Protein AF-A0A3B8M0G2-F1 (afdb_monomer)

Secondary structure (DSSP, 8-state):
-TGGGT--EEEE-GGG-HHHHHHHHHHHHHHHTS-PPTTPPPPEEEEE-TT--TTTHHHHHHHHHHHTT---EE--HHHHS-TTTTS-HHHHHHHHHHHTTTEEE-TTSSEEE--BTTB---HHHHHSGGGT-S---GGGSPPTTT-----

Sequence (151 aa):
RALALGYHGTSHKNCKGVFRGVINACLVAWLNRQPATAGSPEHIMSGEDLANIGPVALMQDLVVASSLGVSSIERNGHHYFAGLSAFPDRVGEQVLESHGDLYHRSHNGWPTLSVRGGRVSLASLQQAPLGVGFELDVEQFVRSTEWRSDN

Radius of gyration: 18.72 Å; Cα contacts (8 Å, |Δi|>4): 193; chains: 1; bounding box: 55×32×50 Å

Foldseek 3Di:
DVVVVVAQEEEDDVVVPLVVLVVRLVVQVVVQPDDDDPPDDRRDYEYELPLDADPASNQLRVLSCVVSVHPHYHYDNLVVDPHCPVDDVQQQVLCCVQPVQQWDQDPVGGIGGDQDPNDGDCPSQNVADSRNNDDGPCVRDDDPVRDDPPD

pLDDT: mean 91.76, std 7.14, range [49.31, 98.19]

Structure (mmCIF, N/CA/C/O backbone):
data_AF-A0A3B8M0G2-F1
#
_entry.id   AF-A0A3B8M0G2-F1
#
loop_
_atom_site.group_PDB
_atom_site.id
_atom_site.type_symbol
_atom_site.label_atom_id
_atom_site.label_alt_id
_atom_site.label_comp_id
_atom_site.label_asym_id
_atom_site.label_entity_id
_atom_site.label_seq_id
_atom_site.pdbx_PDB_ins_code
_atom_site.Cartn_x
_atom_site.Cartn_y
_atom_site.Cartn_z
_atom_site.occupancy
_atom_site.B_iso_or_equiv
_atom_site.auth_seq_id
_atom_site.auth_comp_id
_atom_site.auth_asym_id
_atom_site.auth_atom_id
_atom_site.pdbx_PDB_model_num
ATOM 1 N N . ARG A 1 1 ? -4.823 8.352 26.232 1.00 86.94 1 ARG A N 1
ATOM 2 C CA . ARG A 1 1 ? -4.780 9.837 26.150 1.00 86.94 1 ARG A CA 1
ATOM 3 C C . ARG A 1 1 ? -5.621 10.377 24.994 1.00 86.94 1 ARG A C 1
ATOM 5 O O . ARG A 1 1 ? -6.487 11.178 25.282 1.00 86.94 1 ARG A O 1
ATOM 12 N N . ALA A 1 2 ? -5.441 9.927 23.743 1.00 91.81 2 ALA A N 1
ATOM 13 C CA . ALA A 1 2 ? -6.240 10.414 22.603 1.00 91.81 2 ALA A CA 1
ATOM 14 C C . ALA A 1 2 ? -7.764 10.234 22.783 1.00 91.81 2 ALA A C 1
ATOM 16 O O . ALA A 1 2 ? -8.507 11.182 22.578 1.00 91.81 2 ALA A O 1
ATOM 17 N N . LEU A 1 3 ? -8.223 9.072 23.266 1.00 90.38 3 LEU A N 1
ATOM 18 C CA . LEU A 1 3 ? -9.657 8.838 23.519 1.00 90.38 3 LEU A CA 1
ATOM 19 C C . LEU A 1 3 ? -10.256 9.826 24.536 1.00 90.38 3 LEU A C 1
ATOM 21 O O . LEU A 1 3 ? -11.335 10.358 24.322 1.00 90.38 3 LEU A O 1
ATOM 25 N N . ALA A 1 4 ? -9.516 10.148 25.604 1.00 90.94 4 ALA A N 1
ATOM 26 C CA . ALA A 1 4 ? -9.934 11.143 26.599 1.00 90.94 4 ALA A CA 1
ATOM 27 C C . ALA A 1 4 ? -9.991 12.578 26.039 1.00 90.94 4 ALA A C 1
ATOM 29 O O . ALA A 1 4 ? -10.565 13.457 26.669 1.00 90.94 4 ALA A O 1
ATOM 30 N N . LEU A 1 5 ? -9.388 12.814 24.870 1.00 93.81 5 LEU A N 1
ATOM 31 C CA . LEU A 1 5 ? -9.443 14.078 24.133 1.00 93.81 5 LEU A CA 1
ATOM 32 C C . LEU A 1 5 ? -10.532 14.071 23.041 1.00 93.81 5 LEU A C 1
ATOM 34 O O . LEU A 1 5 ? -10.579 15.001 22.246 1.00 93.81 5 LEU A O 1
ATOM 38 N N . GLY A 1 6 ? -11.373 13.032 22.972 1.00 91.38 6 GLY A N 1
ATOM 39 C CA . GLY A 1 6 ? -12.476 12.932 22.008 1.00 91.38 6 GLY A CA 1
ATOM 40 C C . GLY A 1 6 ? -12.117 12.290 20.663 1.00 91.38 6 GLY A C 1
ATOM 41 O O . GLY A 1 6 ? -12.933 12.298 19.748 1.00 91.38 6 GLY A O 1
ATOM 42 N N . TYR A 1 7 ? -10.918 11.719 20.508 1.00 92.44 7 TYR A N 1
ATOM 43 C CA . TYR A 1 7 ? -10.599 10.944 19.304 1.00 92.44 7 TYR A CA 1
ATOM 44 C C . TYR A 1 7 ? -11.307 9.586 19.332 1.00 92.44 7 TYR A C 1
ATOM 46 O O . TYR A 1 7 ? -11.288 8.896 20.348 1.00 92.44 7 TYR A O 1
ATOM 54 N N . HIS A 1 8 ? -11.834 9.160 18.183 1.00 91.81 8 HIS A N 1
ATOM 55 C CA . HIS A 1 8 ? -12.534 7.880 18.013 1.00 91.81 8 HIS A CA 1
ATOM 56 C C . HIS A 1 8 ? -11.759 6.889 17.134 1.00 91.81 8 HIS A C 1
ATOM 58 O O . HIS A 1 8 ? -12.336 6.095 16.401 1.00 91.81 8 HIS A O 1
ATOM 64 N N . GLY A 1 9 ? -10.429 6.921 17.195 1.00 92.88 9 GLY A N 1
ATOM 65 C CA . GLY A 1 9 ? -9.609 6.030 16.385 1.00 92.88 9 GLY A CA 1
ATOM 66 C C . GLY A 1 9 ? -8.162 6.473 16.248 1.00 92.88 9 GLY A C 1
ATOM 67 O O . GLY A 1 9 ? -7.671 7.327 16.990 1.00 92.88 9 GLY A O 1
ATOM 68 N N . THR A 1 10 ? -7.477 5.874 15.282 1.00 94.31 10 THR A N 1
ATOM 69 C CA . THR A 1 10 ? -6.103 6.216 14.898 1.00 94.31 10 THR A CA 1
ATOM 70 C C . THR A 1 10 ? -5.887 5.979 13.402 1.00 94.31 10 THR A C 1
ATOM 72 O O . THR A 1 10 ? -6.773 5.448 12.738 1.00 94.31 10 THR A O 1
ATOM 75 N N . SER A 1 11 ? -4.724 6.361 12.869 1.00 93.94 11 SER A N 1
ATOM 76 C CA . SER A 1 11 ? -4.346 6.051 11.489 1.00 93.94 11 SER A CA 1
ATOM 77 C C . SER A 1 11 ? -3.144 5.116 11.429 1.00 93.94 11 SER A C 1
ATOM 79 O O . SER A 1 11 ? -2.244 5.160 12.278 1.00 93.94 11 SER A O 1
ATOM 81 N N . HIS A 1 12 ? -3.145 4.249 10.421 1.00 94.75 12 HIS A N 1
ATOM 82 C CA . HIS A 1 12 ? -2.040 3.371 10.081 1.00 94.75 12 HIS A CA 1
ATOM 83 C C . HIS A 1 12 ? -1.252 3.917 8.895 1.00 94.75 12 HIS A C 1
ATOM 85 O O . HIS A 1 12 ? -1.812 4.339 7.885 1.00 94.75 12 HIS A O 1
ATOM 91 N N . LYS A 1 13 ? 0.069 3.855 9.044 1.00 90.94 13 LYS A N 1
ATOM 92 C CA . LYS A 1 13 ? 1.082 4.209 8.054 1.00 90.94 13 LYS A CA 1
ATOM 93 C C . LYS A 1 13 ? 2.253 3.270 8.259 1.00 90.94 13 LYS A C 1
ATOM 95 O O . LYS A 1 13 ? 2.821 3.261 9.356 1.00 90.94 13 LYS A O 1
ATOM 100 N N . ASN A 1 14 ? 2.672 2.543 7.230 1.00 90.62 14 ASN A N 1
ATOM 101 C CA . ASN A 1 14 ? 3.795 1.612 7.363 1.00 90.62 14 ASN A CA 1
ATOM 102 C C . ASN A 1 14 ? 5.084 2.303 7.825 1.00 90.62 14 ASN A C 1
ATOM 104 O O . ASN A 1 14 ? 5.771 1.788 8.707 1.00 90.6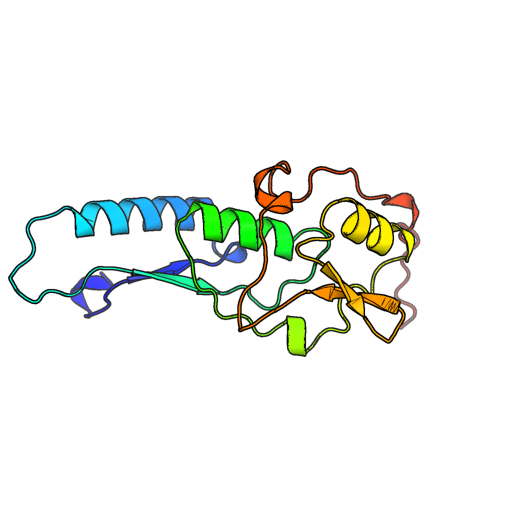2 14 ASN A O 1
ATOM 108 N N . CYS A 1 15 ? 5.356 3.524 7.349 1.00 89.88 15 CYS A N 1
ATOM 109 C CA . CYS A 1 15 ? 6.533 4.294 7.772 1.00 89.88 15 CYS A CA 1
ATOM 110 C C . CYS A 1 15 ? 6.521 4.689 9.262 1.00 89.88 15 CYS A C 1
ATOM 112 O O . CYS A 1 15 ? 7.552 5.062 9.817 1.00 89.88 15 CYS A O 1
ATOM 114 N N . LYS A 1 16 ? 5.357 4.636 9.926 1.00 90.38 16 LYS A N 1
ATOM 115 C CA . LYS A 1 16 ? 5.218 4.888 11.370 1.00 90.38 16 LYS A CA 1
ATOM 116 C C . LYS A 1 16 ? 5.352 3.610 12.203 1.00 90.38 16 LYS A C 1
ATOM 118 O O . LYS A 1 16 ? 5.224 3.668 13.427 1.00 90.38 16 LYS A O 1
ATOM 123 N N . GLY A 1 17 ? 5.659 2.493 11.547 1.00 92.69 17 GLY A N 1
ATOM 124 C CA . GLY A 1 17 ? 5.971 1.207 12.146 1.00 92.69 17 GLY A CA 1
ATOM 125 C C . GLY A 1 17 ? 4.821 0.214 12.019 1.00 92.69 17 GLY A C 1
ATOM 126 O O . GLY A 1 17 ? 3.765 0.390 12.626 1.00 92.69 17 GLY A O 1
ATOM 127 N N . VAL A 1 18 ? 5.074 -0.887 11.308 1.00 94.12 18 VAL A N 1
ATOM 128 C CA . VAL A 1 18 ? 4.122 -1.996 11.122 1.00 94.12 18 VAL A CA 1
ATOM 129 C C . VAL A 1 18 ? 3.640 -2.555 12.462 1.00 94.12 18 VAL A C 1
ATOM 131 O O . VAL A 1 18 ? 2.439 -2.647 12.695 1.00 94.12 18 VAL A O 1
ATOM 134 N N . PHE A 1 19 ? 4.554 -2.839 13.395 1.00 95.94 19 PHE A N 1
ATOM 135 C CA . PHE A 1 19 ? 4.188 -3.372 14.714 1.00 95.94 19 PHE A CA 1
ATOM 136 C C . PHE A 1 19 ? 3.332 -2.408 15.536 1.00 95.94 19 PHE A C 1
ATOM 138 O O . PHE A 1 19 ? 2.448 -2.840 16.272 1.00 95.94 19 PHE A O 1
ATOM 145 N N . ARG A 1 20 ? 3.544 -1.096 15.385 1.00 95.31 20 ARG A N 1
ATOM 146 C CA . ARG A 1 20 ? 2.693 -0.090 16.027 1.00 95.31 20 ARG A CA 1
ATOM 147 C C . ARG A 1 20 ? 1.279 -0.130 15.451 1.00 95.31 20 ARG A C 1
ATOM 149 O O . ARG A 1 20 ? 0.323 -0.046 16.216 1.00 95.31 20 ARG A O 1
ATOM 156 N N . GLY A 1 21 ? 1.161 -0.311 14.135 1.00 95.31 21 GLY A N 1
ATOM 157 C CA . GLY A 1 21 ? -0.104 -0.585 13.454 1.00 95.31 21 GLY A CA 1
ATOM 158 C C . GLY A 1 21 ? -0.811 -1.814 14.022 1.00 95.31 21 GLY A C 1
ATOM 159 O O . GLY A 1 21 ? -1.953 -1.708 14.452 1.00 95.31 21 GLY A O 1
ATOM 160 N N . VAL A 1 22 ? -0.107 -2.945 14.140 1.00 97.00 22 VAL A N 1
ATOM 161 C CA . VAL A 1 22 ? -0.653 -4.188 14.723 1.00 97.00 22 VAL A CA 1
ATOM 162 C C . VAL A 1 22 ? -1.152 -3.972 16.152 1.00 97.00 22 VAL A C 1
ATOM 164 O O . VAL A 1 22 ? -2.292 -4.308 16.466 1.00 97.00 22 VAL A O 1
ATOM 167 N N . ILE A 1 23 ? -0.335 -3.367 17.021 1.00 96.81 23 ILE A N 1
ATOM 168 C CA . ILE A 1 23 ? -0.715 -3.089 18.415 1.00 96.81 23 ILE A CA 1
ATOM 169 C C . ILE A 1 23 ? -1.965 -2.207 18.467 1.00 96.81 23 ILE A C 1
ATOM 171 O O . ILE A 1 23 ? -2.893 -2.484 19.228 1.00 96.81 23 ILE A O 1
ATOM 175 N N . ASN A 1 24 ? -2.014 -1.165 17.639 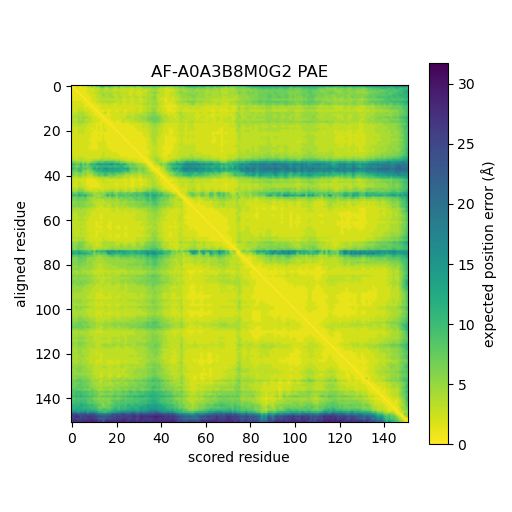1.00 95.75 24 ASN A N 1
ATOM 176 C CA . ASN A 1 24 ? -3.160 -0.271 17.569 1.00 95.75 24 ASN A CA 1
ATOM 177 C C . ASN A 1 24 ? -4.417 -0.980 17.044 1.00 95.75 24 ASN A C 1
ATOM 179 O O . ASN A 1 24 ? -5.500 -0.726 17.564 1.00 95.75 24 ASN A O 1
ATOM 183 N N . ALA A 1 25 ? -4.294 -1.876 16.061 1.00 96.25 25 ALA A N 1
ATOM 184 C CA . ALA A 1 25 ? -5.421 -2.633 15.518 1.00 96.25 25 ALA A CA 1
ATOM 185 C C . ALA A 1 25 ? -5.989 -3.586 16.579 1.00 96.25 25 ALA A C 1
ATOM 187 O O . ALA A 1 25 ? -7.198 -3.620 16.805 1.00 96.25 25 ALA A O 1
ATOM 188 N N . CYS A 1 26 ? -5.113 -4.275 17.317 1.00 96.69 26 CYS A N 1
ATOM 189 C CA . CYS A 1 26 ? -5.495 -5.091 18.468 1.00 96.69 26 CYS A CA 1
ATOM 190 C C . CYS A 1 26 ? -6.196 -4.265 19.555 1.00 96.69 26 CYS A C 1
ATOM 192 O O . CYS A 1 26 ? -7.207 -4.707 20.101 1.00 96.69 26 CYS A O 1
ATOM 194 N N . LEU A 1 27 ? -5.684 -3.067 19.858 1.00 95.69 27 LEU A N 1
ATOM 195 C CA . LEU A 1 27 ? -6.279 -2.170 20.847 1.00 95.69 27 LEU A CA 1
ATOM 196 C C . LEU A 1 27 ? -7.672 -1.696 20.415 1.00 95.69 27 LEU A C 1
ATOM 198 O O . LEU A 1 27 ? -8.600 -1.766 21.215 1.00 95.69 27 LEU A O 1
ATOM 202 N N . VAL A 1 28 ? -7.832 -1.261 19.163 1.00 95.12 28 VAL A N 1
ATOM 203 C CA . VAL A 1 28 ? -9.131 -0.866 18.593 1.00 95.12 28 VAL A CA 1
ATOM 204 C C . VAL A 1 28 ? -10.123 -2.025 18.674 1.00 95.12 28 VAL A C 1
ATOM 206 O O . VAL A 1 28 ? -11.215 -1.863 19.214 1.00 95.12 28 VAL A O 1
ATOM 209 N N . ALA A 1 29 ? -9.720 -3.219 18.233 1.00 95.25 29 ALA A N 1
ATOM 210 C CA . ALA A 1 29 ? -10.567 -4.405 18.291 1.00 95.25 29 ALA A CA 1
ATOM 211 C C . ALA A 1 29 ? -10.945 -4.790 19.731 1.00 95.25 29 ALA A C 1
ATOM 213 O O . ALA A 1 29 ? -12.059 -5.243 19.980 1.00 95.25 29 ALA A O 1
ATOM 214 N N . TRP A 1 30 ? -10.033 -4.625 20.692 1.00 95.50 30 TRP A N 1
ATOM 215 C CA . TRP A 1 30 ? -10.320 -4.867 22.105 1.00 95.50 30 TRP A CA 1
ATOM 216 C C . TRP A 1 30 ? -11.301 -3.843 22.683 1.00 95.50 30 TRP A C 1
ATOM 218 O O . TRP A 1 30 ? -12.238 -4.245 23.368 1.00 95.50 30 TRP A O 1
ATOM 228 N N . LEU A 1 31 ? -11.129 -2.552 22.387 1.00 93.81 31 LEU A N 1
ATOM 229 C CA . LEU A 1 31 ? -12.043 -1.496 22.833 1.00 93.81 31 LEU A CA 1
ATOM 230 C C . LEU A 1 31 ? -13.455 -1.703 22.275 1.00 93.81 31 LEU A C 1
ATOM 232 O O . LEU A 1 31 ? -14.416 -1.633 23.033 1.00 93.81 31 LEU A O 1
ATOM 236 N N . ASN A 1 32 ? -13.578 -2.048 20.991 1.00 93.62 32 ASN A N 1
ATOM 237 C CA . ASN A 1 32 ? -14.875 -2.282 20.345 1.00 93.62 32 ASN A CA 1
ATOM 238 C C . ASN A 1 32 ? -15.610 -3.529 20.872 1.00 93.62 32 ASN A C 1
ATOM 240 O O . ASN A 1 32 ? -16.804 -3.674 20.641 1.00 93.62 32 ASN A O 1
ATOM 244 N N . ARG A 1 33 ? -14.927 -4.433 21.590 1.00 94.25 33 ARG A N 1
ATOM 245 C CA . ARG A 1 33 ? -15.558 -5.583 22.264 1.00 94.25 33 ARG A CA 1
ATOM 246 C C . ARG A 1 33 ? -16.062 -5.271 23.672 1.00 94.25 33 ARG A C 1
ATOM 248 O O . ARG A 1 33 ? -16.720 -6.119 24.271 1.00 94.25 33 ARG A O 1
ATOM 255 N N . GLN A 1 34 ? -15.719 -4.116 24.237 1.00 91.31 34 GLN A N 1
ATOM 256 C CA . GLN A 1 34 ? -16.180 -3.755 25.574 1.00 91.31 34 GLN A CA 1
ATOM 257 C C . GLN A 1 34 ? -17.645 -3.310 25.560 1.00 91.31 34 GLN A C 1
ATOM 259 O O . GLN A 1 34 ? -18.132 -2.846 24.529 1.00 91.31 34 GLN A O 1
ATOM 264 N N . PRO A 1 35 ? -18.355 -3.420 26.699 1.00 88.00 35 PRO A N 1
ATOM 265 C CA . PRO A 1 35 ? -19.702 -2.885 26.825 1.00 88.00 35 PRO A CA 1
ATOM 266 C C . PRO A 1 35 ? -19.712 -1.393 26.491 1.00 88.00 35 PRO A C 1
ATOM 268 O O . PRO A 1 35 ? -19.123 -0.577 27.199 1.00 88.00 35 PRO A O 1
ATOM 271 N N . ALA A 1 36 ? -20.375 -1.052 25.392 1.00 82.69 36 ALA A N 1
ATOM 272 C CA . ALA A 1 36 ? -20.542 0.321 24.957 1.00 82.69 36 ALA A CA 1
ATOM 273 C C . ALA A 1 36 ? -21.824 0.902 25.556 1.00 82.69 36 ALA A C 1
ATOM 275 O O . ALA A 1 36 ? -22.845 0.219 25.676 1.00 82.69 36 ALA A O 1
ATOM 276 N N . THR A 1 37 ? -21.798 2.186 25.903 1.00 80.62 37 THR A N 1
ATOM 277 C CA . THR A 1 37 ? -23.044 2.917 26.140 1.00 80.62 37 THR A CA 1
ATOM 278 C C . THR A 1 37 ? -23.814 3.044 24.826 1.00 80.62 37 THR A C 1
ATOM 280 O O . THR A 1 37 ? -23.214 3.195 23.760 1.00 80.62 37 THR A O 1
ATOM 283 N N . ALA A 1 38 ? -25.145 2.978 24.887 1.00 80.69 38 ALA A N 1
ATOM 284 C CA . ALA A 1 38 ? -25.988 3.121 23.703 1.00 80.69 38 ALA A CA 1
ATOM 285 C C . ALA A 1 38 ? -25.653 4.428 22.956 1.00 80.69 38 ALA A C 1
ATOM 287 O O . ALA A 1 38 ? -25.671 5.507 23.548 1.00 80.69 38 ALA A O 1
ATOM 288 N N . GLY A 1 39 ? -25.327 4.317 21.665 1.00 79.31 39 GLY A N 1
ATOM 289 C CA . GLY A 1 39 ? -24.958 5.452 20.812 1.00 79.31 39 GLY A CA 1
ATOM 290 C C . GLY A 1 39 ? -23.468 5.814 20.786 1.00 79.31 39 GLY A C 1
ATOM 291 O O . GLY A 1 39 ? -23.105 6.765 20.098 1.00 79.31 39 GLY A O 1
ATOM 292 N N . SER A 1 40 ? -22.589 5.082 21.481 1.00 83.06 40 SER A N 1
ATOM 293 C CA . SER A 1 40 ? -21.142 5.277 21.329 1.00 83.06 40 SER A CA 1
ATOM 294 C C . SER A 1 40 ? -20.670 4.825 19.941 1.00 83.06 40 SER A C 1
ATOM 296 O O . SER A 1 40 ? -20.936 3.682 19.567 1.00 83.06 40 SER A O 1
ATOM 298 N N . PRO A 1 41 ? -19.963 5.678 19.176 1.00 86.56 41 PRO A N 1
ATOM 299 C CA . PRO A 1 41 ? -19.420 5.281 17.883 1.00 86.56 41 PRO A CA 1
ATOM 300 C C . PRO A 1 41 ? -18.275 4.279 18.064 1.00 86.56 41 PRO A C 1
ATOM 302 O O . PRO A 1 41 ? -17.510 4.366 19.030 1.00 86.56 41 PRO A O 1
ATOM 305 N N . GLU A 1 42 ? -18.137 3.359 17.111 1.00 91.06 42 GLU A N 1
ATOM 306 C CA . GLU A 1 42 ? -17.019 2.417 17.084 1.00 91.06 42 GLU A CA 1
ATOM 307 C C . GLU A 1 42 ? -15.683 3.146 16.924 1.00 91.06 42 GLU A C 1
ATOM 309 O O . GLU A 1 42 ? -15.576 4.176 16.250 1.00 91.06 42 GLU A O 1
ATOM 314 N N . HIS A 1 43 ? -14.636 2.587 17.524 1.00 94.38 43 HIS A N 1
ATOM 315 C CA . HIS A 1 43 ? -13.283 3.035 17.255 1.00 94.38 43 HIS A CA 1
ATOM 316 C C . HIS A 1 43 ? -12.821 2.507 15.902 1.00 94.38 43 HIS A C 1
ATOM 318 O O . HIS A 1 43 ? -12.978 1.322 15.605 1.00 94.38 43 HIS A O 1
ATOM 324 N N . ILE A 1 44 ? -12.196 3.373 15.108 1.00 94.06 44 ILE A N 1
ATOM 325 C CA . ILE A 1 44 ? -11.723 3.019 13.768 1.00 94.06 44 ILE A CA 1
ATOM 326 C C . ILE A 1 44 ? -10.202 3.104 13.646 1.00 94.06 44 ILE A C 1
ATOM 328 O O . ILE A 1 44 ? -9.521 3.826 14.381 1.00 94.06 44 ILE A O 1
ATOM 332 N N . MET A 1 45 ? -9.674 2.387 12.660 1.00 94.94 45 MET A N 1
ATOM 333 C CA . MET A 1 45 ? -8.327 2.588 12.146 1.00 94.94 45 MET A CA 1
ATOM 334 C C . MET A 1 45 ? -8.419 2.985 10.673 1.00 94.94 45 MET A C 1
ATOM 336 O O . MET A 1 45 ? -8.830 2.179 9.843 1.00 94.94 45 MET A O 1
ATOM 340 N N . SER A 1 46 ? -8.054 4.225 10.350 1.00 94.19 46 SER A N 1
ATOM 341 C CA . SER A 1 46 ? -7.902 4.664 8.957 1.00 94.19 46 SER A CA 1
ATOM 342 C C . SER A 1 46 ? -6.516 4.297 8.414 1.00 94.19 46 SER A C 1
ATOM 344 O O . SER A 1 46 ? -5.623 3.936 9.182 1.00 94.19 46 SER A O 1
ATOM 346 N N . GLY A 1 47 ? -6.314 4.393 7.098 1.00 92.12 47 GLY A N 1
ATOM 347 C CA . GLY A 1 47 ? -5.005 4.201 6.465 1.00 92.12 47 GLY A CA 1
ATOM 348 C C . GLY A 1 47 ? -4.585 5.382 5.600 1.00 92.12 47 GLY A C 1
ATOM 349 O O . GLY A 1 47 ? -5.433 6.058 5.023 1.00 92.12 47 GLY A O 1
ATOM 350 N N . GLU A 1 48 ? -3.275 5.582 5.474 1.00 87.94 48 GLU A N 1
ATOM 351 C CA . GLU A 1 48 ? -2.646 6.541 4.555 1.00 87.94 48 GLU A CA 1
ATOM 352 C C . GLU A 1 48 ? -1.512 5.827 3.789 1.00 87.94 48 GLU A C 1
ATOM 354 O O . GLU A 1 48 ? -0.690 5.151 4.415 1.00 87.94 48 GLU A O 1
ATOM 359 N N . ASP A 1 49 ? -1.448 5.971 2.457 1.00 80.00 49 ASP A N 1
ATOM 360 C CA . ASP A 1 49 ? -0.438 5.303 1.603 1.00 80.00 49 ASP A CA 1
ATOM 361 C C . ASP A 1 49 ? 0.857 6.109 1.392 1.00 80.00 49 ASP A C 1
ATOM 363 O O . ASP A 1 49 ? 1.797 5.627 0.759 1.00 80.00 49 ASP A O 1
ATOM 367 N N . LEU A 1 50 ? 0.896 7.349 1.897 1.00 74.81 50 LEU A N 1
ATOM 368 C CA . LEU A 1 50 ? 2.040 8.269 1.841 1.00 74.81 50 LEU A CA 1
ATOM 369 C C . LEU A 1 50 ? 2.631 8.485 0.445 1.00 74.81 50 LEU A C 1
ATOM 371 O O . LEU A 1 50 ? 3.815 8.788 0.315 1.00 74.81 50 LEU A O 1
ATOM 375 N N . ALA A 1 51 ? 1.802 8.361 -0.592 1.00 85.81 51 ALA A N 1
ATOM 376 C CA . ALA A 1 51 ? 2.236 8.480 -1.975 1.00 85.81 51 ALA A CA 1
ATOM 377 C C . ALA A 1 51 ? 3.332 7.465 -2.371 1.00 85.81 51 ALA A C 1
ATOM 379 O O . ALA A 1 51 ? 4.144 7.737 -3.252 1.00 85.81 51 ALA A O 1
ATOM 380 N N . ASN A 1 52 ? 3.346 6.279 -1.753 1.00 88.25 52 ASN A N 1
ATOM 381 C CA . ASN A 1 52 ? 4.291 5.226 -2.110 1.00 88.25 52 ASN A CA 1
ATOM 382 C C . ASN A 1 52 ? 4.105 4.729 -3.555 1.00 88.25 52 ASN A C 1
ATOM 384 O O . ASN A 1 52 ? 2.989 4.622 -4.077 1.00 88.25 52 ASN A O 1
ATOM 388 N N . ILE A 1 53 ? 5.227 4.369 -4.181 1.00 90.75 53 ILE A N 1
ATOM 389 C CA . ILE A 1 53 ? 5.305 3.787 -5.526 1.00 90.75 53 ILE A CA 1
ATOM 390 C C . ILE A 1 53 ? 5.714 2.310 -5.395 1.00 90.75 53 ILE A C 1
ATOM 392 O O . ILE A 1 53 ? 6.320 1.894 -4.402 1.00 90.75 53 ILE A O 1
ATOM 396 N N . GLY A 1 54 ? 5.349 1.484 -6.378 1.00 92.38 54 GLY A N 1
ATOM 397 C CA . GLY A 1 54 ? 5.969 0.169 -6.555 1.00 92.38 54 GLY A CA 1
ATOM 398 C C . GLY A 1 54 ? 7.461 0.274 -6.930 1.00 92.38 54 GLY A C 1
ATOM 399 O O . GLY A 1 54 ? 8.000 1.375 -6.988 1.00 92.38 54 GLY A O 1
ATOM 400 N N . PRO A 1 55 ? 8.146 -0.853 -7.180 1.00 93.88 55 PRO A N 1
ATOM 401 C CA . PRO A 1 55 ? 7.625 -2.220 -7.181 1.00 93.88 55 PRO A CA 1
ATOM 402 C C . PRO A 1 55 ? 7.592 -2.883 -5.790 1.00 93.88 55 PRO A C 1
ATOM 404 O O . PRO A 1 55 ? 7.183 -4.027 -5.683 1.00 93.88 55 PRO A O 1
ATOM 407 N N . VAL A 1 56 ? 8.007 -2.196 -4.718 1.00 94.56 56 VAL A N 1
ATOM 408 C CA . VAL A 1 56 ? 8.060 -2.791 -3.365 1.00 94.56 56 VAL A CA 1
ATOM 409 C C . VAL A 1 56 ? 7.158 -2.055 -2.382 1.00 94.56 56 VAL A C 1
ATOM 411 O O . VAL A 1 56 ? 6.171 -2.621 -1.915 1.00 94.56 56 VAL A O 1
ATOM 414 N N . ALA A 1 57 ? 7.468 -0.787 -2.090 1.00 92.94 57 ALA A N 1
ATOM 415 C CA . ALA A 1 57 ? 6.883 -0.057 -0.964 1.00 92.94 57 ALA A CA 1
ATOM 416 C C . ALA A 1 57 ? 5.350 -0.040 -1.003 1.00 92.94 57 ALA A C 1
ATOM 418 O O . ALA A 1 57 ? 4.700 -0.430 -0.038 1.00 92.94 57 ALA A O 1
ATOM 419 N N . LEU A 1 58 ? 4.762 0.316 -2.148 1.00 93.62 58 LEU A N 1
ATOM 420 C CA . LEU A 1 58 ? 3.308 0.331 -2.284 1.00 93.62 58 LEU A CA 1
ATOM 421 C C . LEU A 1 58 ? 2.662 -1.047 -2.053 1.00 93.62 58 LEU A C 1
ATOM 423 O O . LEU A 1 58 ? 1.613 -1.133 -1.421 1.00 93.62 58 LEU A O 1
ATOM 427 N N . MET A 1 59 ? 3.247 -2.120 -2.589 1.00 94.75 59 MET A N 1
ATOM 428 C CA . MET A 1 59 ? 2.659 -3.460 -2.481 1.00 94.75 59 MET A CA 1
ATOM 429 C C . MET A 1 59 ? 2.668 -3.943 -1.031 1.00 94.75 59 MET A C 1
ATOM 431 O O . MET A 1 59 ? 1.649 -4.416 -0.526 1.00 94.75 59 MET A O 1
ATOM 435 N N . GLN A 1 60 ? 3.793 -3.742 -0.340 1.00 94.62 60 GLN A N 1
ATOM 436 C CA . GLN A 1 60 ? 3.930 -4.059 1.081 1.00 94.62 60 GLN A CA 1
ATOM 437 C C . GLN A 1 60 ? 2.952 -3.237 1.933 1.00 94.62 60 GLN A C 1
ATOM 439 O O . GLN A 1 60 ? 2.328 -3.767 2.853 1.00 94.62 60 GLN A O 1
ATOM 444 N N . ASP A 1 61 ? 2.761 -1.960 1.601 1.00 93.50 61 ASP A N 1
ATOM 445 C CA . ASP A 1 61 ? 1.802 -1.082 2.271 1.00 93.50 61 ASP A CA 1
ATOM 446 C C . ASP A 1 61 ? 0.362 -1.565 2.144 1.00 93.50 61 ASP A C 1
ATOM 448 O O . ASP A 1 61 ? -0.341 -1.662 3.152 1.00 93.50 61 ASP A O 1
ATOM 452 N N . LEU A 1 62 ? -0.064 -1.941 0.939 1.00 94.31 62 LEU A N 1
ATOM 453 C CA . LEU A 1 62 ? -1.409 -2.462 0.707 1.00 94.31 62 LEU A CA 1
ATOM 454 C C . LEU A 1 62 ? -1.639 -3.804 1.417 1.00 94.31 62 LEU A C 1
ATOM 456 O O . LEU A 1 62 ? -2.720 -4.037 1.966 1.00 94.31 62 LEU A O 1
ATOM 460 N N . VAL A 1 63 ? -0.630 -4.676 1.461 1.00 95.25 63 VAL A N 1
ATOM 461 C CA . VAL A 1 63 ? -0.719 -5.963 2.173 1.00 95.25 63 VAL A CA 1
ATOM 462 C C . VAL A 1 63 ? -0.837 -5.751 3.670 1.00 95.25 63 VAL A C 1
ATOM 464 O O . VAL A 1 63 ? -1.718 -6.336 4.299 1.00 95.25 63 VAL A O 1
ATOM 467 N N . VAL A 1 64 ? 0.001 -4.894 4.256 1.00 95.25 64 VAL A N 1
ATOM 468 C CA . VAL A 1 64 ? -0.065 -4.627 5.696 1.00 95.25 64 VAL A CA 1
ATOM 469 C C . VAL A 1 64 ? -1.382 -3.945 6.051 1.00 95.25 64 VAL A C 1
ATOM 471 O O . VAL A 1 64 ? -2.062 -4.396 6.967 1.00 95.25 64 VAL A O 1
ATOM 474 N N . ALA A 1 65 ? -1.783 -2.903 5.321 1.00 94.50 65 ALA A N 1
ATOM 475 C CA . ALA A 1 65 ? -3.029 -2.197 5.596 1.00 94.50 65 ALA A CA 1
ATOM 476 C C . ALA A 1 65 ? -4.246 -3.134 5.507 1.00 94.50 65 ALA A C 1
ATOM 478 O O . ALA A 1 65 ? -5.055 -3.174 6.435 1.00 94.50 65 ALA A O 1
ATOM 479 N N . SER A 1 66 ? -4.333 -3.956 4.455 1.00 94.31 66 SER A N 1
ATOM 480 C CA . SER A 1 66 ? -5.421 -4.934 4.327 1.00 94.31 66 SER A CA 1
ATOM 481 C C . SER A 1 66 ? -5.386 -6.009 5.420 1.00 94.31 66 SER A C 1
ATOM 483 O O . SER A 1 66 ? -6.438 -6.365 5.948 1.00 94.31 66 SER A O 1
ATOM 485 N N . SER A 1 67 ? -4.199 -6.459 5.840 1.00 94.56 67 SER A N 1
ATOM 486 C CA . SER A 1 67 ? -4.036 -7.417 6.948 1.00 94.56 67 SER A CA 1
ATOM 487 C C . SER A 1 67 ? -4.465 -6.843 8.303 1.00 94.56 67 SER A C 1
ATOM 489 O O . SER A 1 67 ? -4.905 -7.583 9.179 1.00 94.56 67 SER A O 1
ATOM 491 N N . LEU A 1 68 ? -4.372 -5.522 8.479 1.00 95.44 68 LEU A N 1
ATOM 492 C CA . LEU A 1 68 ? -4.867 -4.810 9.661 1.00 95.44 68 LEU A CA 1
ATOM 493 C C . LEU A 1 68 ? -6.381 -4.534 9.609 1.00 95.44 68 LEU A C 1
ATOM 495 O O . LEU A 1 68 ? -6.917 -3.916 10.526 1.00 95.44 68 LEU A O 1
ATOM 499 N N . GLY A 1 69 ? -7.074 -4.975 8.554 1.00 93.62 69 GLY A N 1
ATOM 500 C CA . GLY A 1 69 ? -8.502 -4.728 8.351 1.00 93.62 69 GLY A CA 1
ATOM 501 C C . GLY A 1 69 ? -8.825 -3.333 7.809 1.00 93.62 69 GLY A C 1
ATOM 502 O O . GLY A 1 69 ? -9.990 -2.942 7.787 1.00 93.62 69 GLY A O 1
ATOM 503 N N . VAL A 1 70 ? -7.824 -2.572 7.355 1.00 93.94 70 VAL A N 1
ATOM 504 C CA . VAL A 1 70 ? -8.039 -1.252 6.754 1.00 93.94 70 VAL A CA 1
ATOM 505 C C . VAL A 1 70 ? -8.519 -1.428 5.315 1.00 93.94 70 VAL A C 1
ATOM 507 O O . VAL A 1 70 ? -7.753 -1.792 4.424 1.00 93.94 70 VAL A O 1
ATOM 510 N N . SER A 1 71 ? -9.803 -1.159 5.078 1.00 90.38 71 SER A N 1
ATOM 511 C CA . SER A 1 71 ? -10.441 -1.321 3.763 1.00 90.38 71 SER A CA 1
ATOM 512 C C . SER A 1 71 ? -10.426 -0.060 2.894 1.00 90.38 71 SER A C 1
ATOM 514 O O . SER A 1 71 ? -10.755 -0.135 1.711 1.00 90.38 71 SER A O 1
ATOM 516 N N . SER A 1 72 ? -10.096 1.097 3.477 1.00 90.62 72 SER A N 1
ATOM 517 C CA . SER A 1 72 ? -10.025 2.391 2.794 1.00 90.62 72 SER A CA 1
ATOM 518 C C . SER A 1 72 ? -8.771 3.133 3.230 1.00 90.62 72 SER A C 1
ATOM 520 O O . SER A 1 72 ? -8.517 3.289 4.425 1.00 90.62 72 SER A O 1
ATOM 522 N N . ILE A 1 73 ? -8.001 3.597 2.252 1.00 89.62 73 ILE A N 1
ATOM 523 C CA . ILE A 1 73 ? -6.708 4.246 2.456 1.00 89.62 73 ILE A CA 1
ATOM 524 C C . ILE A 1 73 ? -6.737 5.572 1.704 1.00 89.62 73 ILE A C 1
ATOM 526 O O . ILE A 1 73 ? -7.077 5.599 0.520 1.00 89.62 73 ILE A O 1
ATOM 530 N N . GLU A 1 74 ? -6.398 6.663 2.389 1.00 86.81 74 GLU A N 1
ATOM 531 C CA . GLU A 1 74 ? -6.136 7.934 1.723 1.00 86.81 74 GLU A CA 1
ATOM 532 C C . GLU A 1 74 ? -4.938 7.751 0.794 1.00 86.81 74 GLU A C 1
ATOM 534 O O . GLU A 1 74 ? -3.857 7.336 1.226 1.00 86.81 74 GLU A O 1
ATOM 539 N N . ARG A 1 75 ? -5.152 8.027 -0.491 1.00 73.94 75 ARG A N 1
ATOM 540 C CA . ARG A 1 75 ? -4.185 7.722 -1.529 1.00 73.94 75 ARG A CA 1
ATOM 541 C C . ARG A 1 75 ? -4.135 8.822 -2.572 1.00 73.94 75 ARG A C 1
ATOM 543 O O . ARG A 1 75 ? -5.087 9.026 -3.320 1.00 73.94 75 ARG A O 1
ATOM 550 N N . ASN A 1 76 ? -2.959 9.433 -2.689 1.00 69.44 76 ASN A N 1
ATOM 551 C CA . ASN A 1 76 ? -2.742 10.545 -3.614 1.00 69.44 76 ASN A CA 1
ATOM 552 C C . ASN A 1 76 ? -1.603 10.284 -4.614 1.00 69.44 76 ASN A C 1
ATOM 554 O O . ASN A 1 76 ? -1.664 10.761 -5.743 1.00 69.44 76 ASN A O 1
ATOM 558 N N . GLY A 1 77 ? -0.593 9.473 -4.265 1.00 78.50 77 GLY A N 1
ATOM 559 C CA . GLY A 1 77 ? 0.644 9.358 -5.059 1.00 78.50 77 GLY A CA 1
ATOM 560 C C . GLY A 1 77 ? 0.448 8.937 -6.514 1.00 78.50 77 GLY A C 1
ATOM 561 O O . GLY A 1 77 ? 1.060 9.502 -7.413 1.00 78.50 77 GLY A O 1
ATOM 562 N N . HIS A 1 78 ? -0.459 7.999 -6.774 1.00 84.25 78 HIS A N 1
ATOM 563 C CA . HIS A 1 78 ? -0.742 7.516 -8.130 1.00 84.25 78 HIS A CA 1
ATOM 564 C C . HIS A 1 78 ? -1.264 8.590 -9.108 1.00 84.25 78 HIS A C 1
ATOM 566 O O . HIS A 1 78 ? -1.223 8.364 -10.313 1.00 84.25 78 HIS A O 1
ATOM 572 N N . HIS A 1 79 ? -1.728 9.746 -8.616 1.00 85.12 79 HIS A N 1
ATOM 573 C CA . HIS A 1 79 ? -2.078 10.894 -9.457 1.00 85.12 79 HIS A CA 1
ATOM 574 C C . HIS A 1 79 ? -0.869 11.761 -9.832 1.00 85.12 79 HIS A C 1
ATOM 576 O O . HIS A 1 79 ? -0.940 12.512 -10.801 1.00 85.12 79 HIS A O 1
ATOM 582 N N . TYR A 1 80 ? 0.225 11.671 -9.075 1.00 88.44 80 TYR A N 1
ATOM 583 C CA . TYR A 1 80 ? 1.406 12.522 -9.230 1.00 88.44 80 TYR A CA 1
ATOM 584 C C . TYR A 1 80 ? 2.582 11.818 -9.909 1.00 88.44 80 TYR A C 1
ATOM 586 O O . TYR A 1 80 ? 3.480 12.489 -10.412 1.00 88.4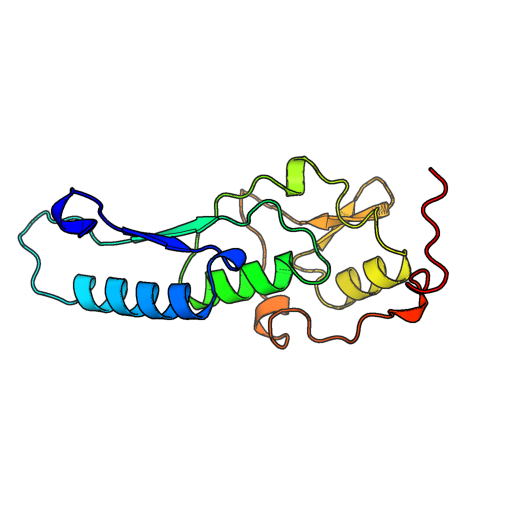4 80 TYR A O 1
ATOM 594 N N . PHE A 1 81 ? 2.584 10.484 -9.947 1.00 90.69 81 PHE A N 1
ATOM 595 C CA . PHE A 1 81 ? 3.656 9.701 -10.558 1.00 90.69 81 PHE A CA 1
ATOM 596 C C . PHE A 1 81 ? 3.222 9.055 -11.869 1.00 90.69 81 PHE A C 1
ATOM 598 O O . PHE A 1 81 ? 2.114 8.533 -11.997 1.00 90.69 81 PHE A O 1
ATOM 605 N N . ALA A 1 82 ? 4.150 9.003 -12.823 1.00 94.81 82 ALA A N 1
ATOM 606 C CA . ALA A 1 82 ? 4.020 8.256 -14.067 1.00 94.81 82 ALA A CA 1
ATOM 607 C C . ALA A 1 82 ? 4.190 6.739 -13.827 1.00 94.81 82 ALA A C 1
ATOM 609 O O . ALA A 1 82 ? 5.042 6.084 -14.416 1.00 94.81 82 ALA A O 1
ATOM 610 N N . GLY A 1 83 ? 3.374 6.165 -12.937 1.00 94.19 83 GLY A N 1
ATOM 611 C CA . GLY A 1 83 ? 3.419 4.744 -12.590 1.00 94.19 83 GLY A CA 1
ATOM 612 C C . GLY A 1 83 ? 4.830 4.278 -12.215 1.00 94.19 83 GLY A C 1
ATOM 613 O O . GLY A 1 83 ? 5.456 4.850 -11.325 1.00 94.19 83 GLY A O 1
ATOM 614 N N . LEU A 1 84 ? 5.320 3.242 -12.899 1.00 96.19 84 LEU A N 1
ATOM 615 C CA . LEU A 1 84 ? 6.670 2.698 -12.732 1.00 96.19 84 LEU A CA 1
ATOM 616 C C . LEU A 1 84 ? 7.681 3.209 -13.776 1.00 96.19 84 LEU A C 1
ATOM 618 O O . LEU A 1 84 ? 8.711 2.575 -13.969 1.00 96.19 84 LEU A O 1
ATOM 622 N N . SER A 1 85 ? 7.437 4.347 -14.436 1.00 96.00 85 SER A N 1
ATOM 623 C CA . SER A 1 85 ? 8.317 4.862 -15.504 1.00 96.00 85 SER A CA 1
ATOM 624 C C . SER A 1 85 ? 9.749 5.191 -15.063 1.00 96.00 85 SER A C 1
ATOM 626 O O . SER A 1 85 ? 10.615 5.381 -15.907 1.00 96.00 85 SER A O 1
ATOM 628 N N . ALA A 1 86 ? 9.996 5.338 -13.759 1.00 93.38 86 ALA A N 1
ATOM 629 C CA . ALA A 1 86 ? 11.326 5.602 -13.207 1.00 93.38 86 ALA A CA 1
ATOM 630 C C . ALA A 1 86 ? 12.185 4.331 -13.062 1.00 93.38 86 ALA A C 1
ATOM 632 O O . ALA A 1 86 ? 13.353 4.425 -12.688 1.00 93.38 86 ALA A O 1
ATOM 633 N N . PHE A 1 87 ? 11.608 3.153 -13.309 1.00 94.19 87 PHE A N 1
ATOM 634 C CA . PHE A 1 87 ? 12.279 1.863 -13.180 1.00 94.19 87 PHE A CA 1
ATOM 635 C C . PHE A 1 87 ? 12.606 1.277 -14.561 1.00 94.19 8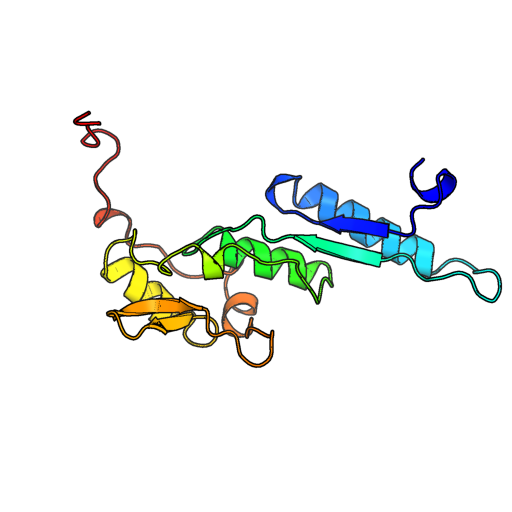7 PHE A C 1
ATOM 637 O O . PHE A 1 87 ? 11.896 1.575 -15.522 1.00 94.19 87 PHE A O 1
ATOM 644 N N . PRO A 1 88 ? 13.640 0.419 -14.671 1.00 94.81 88 PRO A N 1
ATOM 645 C CA . PRO A 1 88 ? 13.931 -0.301 -15.908 1.00 94.81 88 PRO A CA 1
ATOM 646 C C . PRO A 1 88 ? 12.729 -1.111 -16.408 1.00 94.81 88 PRO A C 1
ATOM 648 O O . PRO A 1 88 ? 11.995 -1.695 -15.606 1.00 94.81 88 PRO A O 1
ATOM 651 N N . ASP A 1 89 ? 12.575 -1.226 -17.730 1.00 95.00 89 ASP A N 1
ATOM 652 C CA . ASP A 1 89 ? 11.438 -1.917 -18.356 1.00 95.00 89 ASP A CA 1
ATOM 653 C C . ASP A 1 89 ? 11.245 -3.334 -17.810 1.00 95.00 89 ASP A C 1
ATOM 655 O O . ASP A 1 89 ? 10.127 -3.729 -17.481 1.00 95.00 89 ASP A O 1
ATOM 659 N N . ARG A 1 90 ? 12.342 -4.080 -17.615 1.00 95.88 90 ARG A N 1
ATOM 660 C CA . ARG A 1 90 ? 12.292 -5.447 -17.083 1.00 95.88 90 ARG A CA 1
ATOM 661 C C . ARG A 1 90 ? 11.618 -5.521 -15.712 1.00 95.88 90 ARG A C 1
ATOM 663 O O . ARG A 1 90 ? 10.829 -6.435 -15.492 1.00 95.88 90 ARG A O 1
ATOM 670 N N . VAL A 1 91 ? 11.876 -4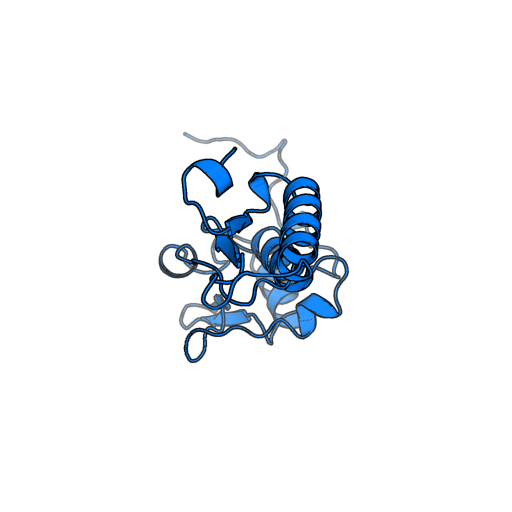.560 -14.824 1.00 96.12 91 VAL A N 1
ATOM 671 C CA . VAL A 1 91 ? 11.214 -4.473 -13.511 1.00 96.12 91 VAL A CA 1
ATOM 672 C C . VAL A 1 91 ? 9.720 -4.231 -13.691 1.00 96.12 91 VAL A C 1
ATOM 674 O O . VAL A 1 91 ? 8.901 -4.850 -13.013 1.00 96.12 91 VAL A O 1
ATOM 677 N N . GLY A 1 92 ? 9.353 -3.362 -14.635 1.00 96.75 92 GLY A N 1
ATOM 678 C CA . GLY A 1 92 ? 7.960 -3.127 -14.984 1.00 96.75 92 GLY A CA 1
ATOM 679 C C . GLY A 1 92 ? 7.249 -4.390 -15.482 1.00 96.75 92 GLY A C 1
ATOM 680 O O . GLY A 1 92 ? 6.133 -4.672 -15.043 1.00 96.75 92 GLY A O 1
ATOM 681 N N . GLU A 1 93 ? 7.909 -5.180 -16.332 1.00 97.44 93 GLU A N 1
ATOM 682 C CA . GLU A 1 93 ? 7.385 -6.464 -16.812 1.00 97.44 93 GLU A CA 1
ATOM 683 C C . GLU A 1 93 ? 7.215 -7.479 -15.679 1.00 97.44 93 GLU A C 1
ATOM 685 O O . GLU A 1 93 ? 6.153 -8.086 -15.587 1.00 97.44 93 GLU A O 1
ATOM 690 N N . GLN A 1 94 ? 8.186 -7.605 -14.762 1.00 97.56 94 GLN A N 1
ATOM 691 C CA . GLN A 1 94 ? 8.049 -8.495 -13.596 1.00 97.56 94 GLN A CA 1
ATOM 692 C C . GLN A 1 94 ? 6.795 -8.162 -12.775 1.00 97.56 94 GLN A C 1
ATOM 694 O O . GLN A 1 94 ? 6.049 -9.051 -12.369 1.00 97.56 94 GLN A O 1
ATOM 699 N N . VAL A 1 95 ? 6.521 -6.870 -12.573 1.00 97.81 95 VAL A N 1
ATOM 700 C CA . VAL A 1 95 ? 5.327 -6.423 -11.844 1.00 97.81 95 VAL A CA 1
ATOM 701 C C . VAL A 1 95 ? 4.042 -6.753 -12.597 1.00 97.81 95 VAL A C 1
ATOM 703 O O . VAL A 1 95 ? 3.069 -7.167 -11.972 1.00 97.81 95 VAL A O 1
ATOM 706 N N . LEU A 1 96 ? 4.006 -6.572 -13.918 1.00 98.12 96 LEU A N 1
ATOM 707 C CA . LEU A 1 96 ? 2.832 -6.923 -14.723 1.00 98.12 96 LEU A CA 1
ATOM 708 C C . LEU A 1 96 ? 2.589 -8.441 -14.738 1.00 98.12 96 LEU A C 1
ATOM 710 O O . LEU A 1 96 ? 1.438 -8.865 -14.642 1.00 98.12 96 LEU A O 1
ATOM 714 N N . GLU A 1 97 ? 3.655 -9.240 -14.811 1.00 97.69 97 GLU A N 1
ATOM 715 C CA . GLU A 1 97 ? 3.615 -10.707 -14.765 1.00 97.69 97 GLU A CA 1
ATOM 716 C C . GLU A 1 97 ? 3.089 -11.216 -13.414 1.00 97.69 97 GLU A C 1
ATOM 718 O O . GLU A 1 97 ? 2.218 -12.086 -13.379 1.00 97.69 97 GLU A O 1
ATOM 723 N N . SER A 1 98 ? 3.579 -10.668 -12.296 1.00 97.81 98 SER A N 1
ATOM 724 C CA . SER A 1 98 ? 3.208 -11.125 -10.947 1.00 97.81 98 SER A CA 1
ATOM 725 C C . SER A 1 98 ? 1.929 -10.486 -10.393 1.00 97.81 98 SER A C 1
ATOM 727 O O . SER A 1 98 ? 1.221 -11.117 -9.609 1.00 97.81 98 SER A O 1
ATOM 729 N N . HIS A 1 99 ? 1.607 -9.252 -10.795 1.00 98.19 99 HIS A N 1
ATOM 730 C CA . HIS A 1 99 ? 0.548 -8.432 -10.191 1.00 98.19 99 HIS A CA 1
ATOM 731 C C . HIS A 1 99 ? -0.337 -7.716 -11.221 1.00 98.19 99 HIS A C 1
ATOM 733 O O . HIS A 1 99 ? -0.741 -6.567 -11.020 1.00 98.19 99 HIS A O 1
ATOM 739 N N . GLY A 1 100 ? -0.677 -8.392 -12.321 1.00 97.50 100 GLY A N 1
ATOM 740 C CA . GLY A 1 100 ? -1.541 -7.856 -13.384 1.00 97.50 100 GLY A CA 1
ATOM 741 C C . GLY A 1 100 ? -2.993 -7.549 -12.974 1.00 97.50 100 GLY A C 1
ATOM 742 O O . GLY A 1 100 ? -3.733 -6.915 -13.724 1.00 97.50 100 GLY A O 1
ATOM 743 N N . ASP A 1 101 ? -3.430 -7.972 -11.785 1.00 97.69 101 ASP A N 1
ATOM 744 C CA . ASP A 1 101 ? -4.704 -7.549 -11.190 1.00 97.69 101 ASP A CA 1
ATOM 745 C C . ASP A 1 101 ? -4.607 -6.171 -10.506 1.00 97.69 101 ASP A C 1
ATOM 747 O O . ASP A 1 101 ? -5.603 -5.448 -10.423 1.00 97.69 101 ASP A O 1
ATOM 751 N N . LEU A 1 102 ? -3.413 -5.793 -10.040 1.00 96.75 102 LEU A N 1
ATOM 752 C CA . LEU A 1 102 ? -3.123 -4.506 -9.406 1.00 96.75 102 LEU A CA 1
ATOM 753 C C . LEU A 1 102 ? -2.583 -3.474 -10.407 1.00 96.75 102 LEU A C 1
ATOM 755 O O . LEU A 1 102 ? -2.916 -2.290 -10.307 1.00 96.75 102 LEU A O 1
ATOM 759 N N . TYR A 1 103 ? -1.771 -3.906 -11.371 1.00 97.50 103 TYR A N 1
ATOM 760 C CA . TYR A 1 103 ? -1.137 -3.059 -12.380 1.00 97.50 103 TYR A CA 1
ATOM 761 C C . TYR A 1 103 ? -1.624 -3.385 -13.792 1.00 97.50 103 TYR A C 1
ATOM 763 O O . TYR A 1 103 ? -1.922 -4.522 -14.128 1.00 97.50 103 TYR A O 1
ATOM 771 N N . HIS A 1 104 ? -1.657 -2.367 -14.647 1.00 97.69 104 HIS A N 1
ATOM 772 C CA . HIS A 1 104 ? -1.862 -2.501 -16.085 1.00 97.69 104 HIS A CA 1
ATOM 773 C C . HIS A 1 104 ? -0.885 -1.596 -16.831 1.00 97.69 104 HIS A C 1
ATOM 775 O O . HIS A 1 104 ? -0.350 -0.640 -16.263 1.00 97.69 104 HIS A O 1
ATOM 781 N N . ARG A 1 105 ? -0.660 -1.866 -18.117 1.00 98.00 105 ARG A N 1
ATOM 782 C CA . ARG A 1 105 ? 0.154 -0.984 -18.953 1.00 98.00 105 ARG A CA 1
ATOM 783 C C . ARG A 1 105 ? -0.613 0.304 -19.254 1.00 98.00 105 ARG A C 1
ATOM 785 O O . ARG A 1 105 ? -1.743 0.249 -19.736 1.00 98.00 105 ARG A O 1
ATOM 792 N N . SER A 1 106 ? -0.007 1.452 -18.959 1.00 96.62 106 SER A N 1
ATOM 793 C CA . SER A 1 106 ? -0.563 2.760 -19.313 1.00 96.62 106 SER A CA 1
ATOM 794 C C . SER A 1 106 ? -0.517 2.995 -20.827 1.00 96.62 106 SER A C 1
ATOM 796 O O . SER A 1 106 ? 0.178 2.286 -21.557 1.00 96.62 106 SER A O 1
ATOM 798 N N . HIS A 1 107 ? -1.198 4.044 -21.299 1.00 96.38 107 HIS A N 1
ATOM 799 C CA . HIS A 1 107 ? -1.103 4.491 -22.694 1.00 96.38 107 HIS A CA 1
ATOM 800 C C . HIS A 1 107 ? 0.345 4.762 -23.140 1.00 96.38 107 HIS A C 1
ATOM 802 O O . HIS A 1 107 ? 0.691 4.504 -24.287 1.00 96.38 107 HIS A O 1
ATOM 808 N N . ASN A 1 108 ? 1.198 5.219 -22.219 1.00 95.81 108 ASN A N 1
ATOM 809 C CA . ASN A 1 108 ? 2.593 5.552 -22.497 1.00 95.81 108 ASN A CA 1
ATOM 810 C C . ASN A 1 108 ? 3.554 4.365 -22.283 1.00 95.81 108 ASN A C 1
ATOM 812 O O . ASN A 1 108 ? 4.767 4.543 -22.301 1.00 95.81 108 ASN A O 1
ATOM 816 N N . GLY A 1 109 ? 3.037 3.155 -22.053 1.00 96.31 109 GLY A N 1
ATOM 817 C CA . GLY A 1 109 ? 3.830 1.924 -22.054 1.00 96.31 109 GLY A CA 1
ATOM 818 C C . GLY A 1 109 ? 4.354 1.456 -20.694 1.00 96.31 109 GLY A C 1
ATOM 819 O O . GLY A 1 109 ? 4.629 0.266 -20.552 1.00 96.31 109 GLY A O 1
ATOM 820 N N . TRP A 1 110 ? 4.422 2.315 -19.672 1.00 96.50 110 TRP A N 1
ATOM 821 C CA . TRP A 1 110 ? 4.844 1.900 -18.325 1.00 96.50 110 TRP A CA 1
ATOM 822 C C . TRP A 1 110 ? 3.685 1.317 -17.495 1.00 96.50 110 TRP A C 1
ATOM 824 O O . TRP A 1 110 ? 2.535 1.748 -17.667 1.00 96.50 110 TRP A O 1
ATOM 834 N N . PRO A 1 111 ? 3.954 0.389 -16.556 1.00 97.62 111 PRO A N 1
ATOM 835 C CA . PRO A 1 111 ? 2.953 -0.094 -15.610 1.00 97.62 111 PRO A CA 1
ATOM 836 C C . PRO A 1 111 ? 2.413 1.028 -14.721 1.00 97.62 111 PRO A C 1
ATOM 838 O O . PRO A 1 111 ? 3.164 1.837 -14.178 1.00 97.62 111 PRO A O 1
ATOM 841 N N . THR A 1 112 ? 1.100 1.054 -14.534 1.00 96.19 112 THR A N 1
ATOM 842 C CA . THR A 1 112 ? 0.399 1.940 -13.605 1.00 96.19 112 THR A CA 1
ATOM 843 C C . THR A 1 112 ? -0.760 1.199 -12.948 1.00 96.19 112 THR A C 1
ATOM 845 O O . THR A 1 112 ? -1.171 0.123 -13.382 1.00 96.19 112 THR A O 1
ATOM 848 N N . LEU A 1 113 ? -1.294 1.749 -11.870 1.00 94.88 113 LEU A N 1
ATOM 849 C CA . LEU A 1 113 ? -2.265 1.044 -11.043 1.00 94.88 113 LEU A CA 1
ATOM 850 C C . LEU A 1 113 ? -3.635 0.982 -11.700 1.00 94.88 113 LEU A C 1
ATOM 852 O O . LEU A 1 113 ? -4.121 1.963 -12.259 1.00 94.88 113 LEU A O 1
ATOM 856 N N . SER A 1 114 ? -4.277 -0.179 -11.605 1.00 95.00 114 SER A N 1
ATOM 857 C CA . SER A 1 114 ? -5.647 -0.372 -12.064 1.00 95.00 114 SER A CA 1
ATOM 858 C C . SER A 1 114 ? -6.620 0.019 -10.953 1.00 95.00 114 SER A C 1
ATOM 860 O O . SER A 1 114 ? -7.042 -0.807 -10.146 1.00 95.00 114 SER A O 1
ATOM 862 N N . VAL A 1 115 ? -6.967 1.307 -10.898 1.00 92.88 115 VAL A N 1
ATOM 863 C CA . VAL A 1 115 ? -8.012 1.815 -9.999 1.00 92.88 115 VAL A CA 1
ATOM 864 C C . VAL A 1 115 ? -9.343 1.828 -10.745 1.00 92.88 115 VAL A C 1
ATOM 866 O O . VAL A 1 115 ? -9.494 2.519 -11.751 1.00 92.88 115 VAL A O 1
ATOM 869 N N . ARG A 1 116 ? -10.328 1.072 -10.256 1.00 93.56 116 ARG A N 1
ATOM 870 C CA . ARG A 1 116 ? -11.669 0.977 -10.855 1.00 93.56 116 ARG A CA 1
ATOM 871 C C . ARG A 1 116 ? -12.721 1.281 -9.799 1.00 93.56 116 ARG A C 1
ATOM 873 O O . ARG A 1 116 ? -12.803 0.584 -8.794 1.00 93.56 116 ARG A O 1
ATOM 880 N N . GLY A 1 117 ? -13.495 2.349 -10.000 1.00 93.50 117 GLY A N 1
ATOM 881 C CA . GLY A 1 117 ? -14.514 2.778 -9.033 1.00 93.50 117 GLY A CA 1
ATOM 882 C C . GLY A 1 117 ? -13.951 3.042 -7.629 1.00 93.50 117 GLY A C 1
ATOM 883 O O . GLY A 1 117 ? -14.579 2.672 -6.644 1.00 93.50 117 GLY A O 1
ATOM 884 N N . GLY A 1 118 ? -12.735 3.596 -7.536 1.00 91.44 118 GLY A N 1
ATOM 885 C CA . GLY A 1 118 ? -12.049 3.841 -6.260 1.00 91.44 118 GLY A CA 1
ATOM 886 C C . GLY A 1 118 ? -11.482 2.589 -5.580 1.00 91.44 118 GLY A C 1
ATOM 887 O O . GLY A 1 118 ? -11.146 2.637 -4.401 1.00 91.44 118 GLY A O 1
ATOM 888 N N . ARG A 1 119 ? -11.385 1.460 -6.291 1.00 93.88 119 ARG A N 1
ATOM 889 C CA . ARG A 1 119 ? -10.905 0.180 -5.750 1.00 93.88 119 ARG A CA 1
ATOM 890 C C . ARG A 1 119 ? -9.716 -0.351 -6.539 1.00 93.88 119 ARG A C 1
ATOM 892 O O . ARG A 1 119 ? -9.604 -0.104 -7.737 1.00 93.88 119 ARG A O 1
ATOM 899 N N . VAL A 1 120 ? -8.880 -1.129 -5.862 1.00 94.00 120 VAL A N 1
ATOM 900 C CA . VAL A 1 120 ? -7.797 -1.929 -6.450 1.00 94.00 120 VAL A CA 1
ATOM 901 C C . VAL A 1 120 ? -7.983 -3.395 -6.060 1.00 94.00 120 VAL A C 1
ATOM 903 O O . VAL A 1 120 ? -8.568 -3.683 -5.012 1.00 94.00 120 VAL A O 1
ATOM 906 N N . SER A 1 121 ? -7.503 -4.318 -6.892 1.00 96.12 121 SER A N 1
ATOM 907 C CA . SER A 1 121 ? -7.411 -5.733 -6.519 1.00 96.12 121 SER A CA 1
ATOM 908 C C . SER A 1 121 ? -6.135 -5.975 -5.721 1.00 96.12 121 SER A C 1
ATOM 910 O O . SER A 1 121 ? -5.081 -5.457 -6.076 1.00 96.12 121 SER A O 1
ATOM 912 N N . LEU A 1 122 ? -6.238 -6.769 -4.655 1.00 96.31 122 LEU A N 1
ATOM 913 C CA . LEU A 1 122 ? -5.094 -7.242 -3.867 1.00 96.31 122 LEU A CA 1
ATOM 914 C C . LEU A 1 122 ? -4.927 -8.767 -3.975 1.00 96.31 122 LEU A C 1
ATOM 916 O O . LEU A 1 122 ? -4.232 -9.362 -3.154 1.00 96.31 122 LEU A O 1
ATOM 920 N N . ALA A 1 123 ? -5.600 -9.412 -4.933 1.00 97.44 123 ALA A N 1
ATOM 921 C CA . ALA A 1 123 ? -5.679 -10.866 -5.012 1.00 97.44 123 ALA A CA 1
ATOM 922 C C . ALA A 1 123 ? -4.295 -11.498 -5.204 1.00 97.44 123 ALA A C 1
ATOM 924 O O . ALA A 1 123 ? -3.950 -12.422 -4.470 1.00 97.44 123 ALA A O 1
ATOM 925 N N . SER A 1 124 ? -3.478 -10.967 -6.120 1.00 98.00 124 SER A N 1
ATOM 926 C CA . SER A 1 124 ? -2.093 -11.434 -6.278 1.00 98.00 124 SER A CA 1
ATOM 927 C C . SER A 1 124 ? -1.227 -11.093 -5.063 1.00 98.00 124 SER A C 1
ATOM 929 O O . SER A 1 124 ? -0.465 -11.938 -4.597 1.00 98.00 124 SER A O 1
ATOM 931 N N . LEU A 1 125 ? -1.383 -9.890 -4.495 1.00 96.94 125 LEU A N 1
ATOM 932 C CA . LEU A 1 125 ? -0.589 -9.448 -3.347 1.00 96.94 125 LEU A CA 1
ATOM 933 C C . LEU A 1 125 ? -0.778 -10.353 -2.124 1.00 96.94 125 LEU A C 1
ATOM 935 O O . LEU A 1 125 ? 0.183 -10.641 -1.421 1.00 96.94 125 LEU A O 1
ATOM 939 N N . GLN A 1 126 ? -2.007 -10.802 -1.862 1.00 95.50 126 GLN A N 1
ATOM 940 C CA . GLN A 1 126 ? -2.323 -11.661 -0.716 1.00 95.50 126 GLN A CA 1
ATOM 941 C C . GLN A 1 126 ? -1.760 -13.082 -0.850 1.00 95.50 126 GLN A C 1
ATOM 943 O O . GLN A 1 126 ? -1.615 -13.770 0.157 1.00 95.50 126 GLN A O 1
ATOM 948 N N . GLN A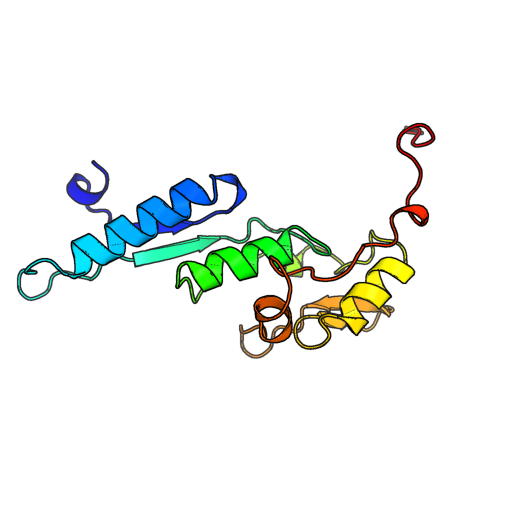 1 127 ? -1.438 -13.519 -2.071 1.00 96.50 127 GLN A N 1
ATOM 949 C CA . GLN A 1 127 ? -0.767 -14.798 -2.327 1.00 96.50 127 GLN A CA 1
ATOM 950 C C . GLN A 1 127 ? 0.763 -14.663 -2.342 1.00 96.50 127 GLN A C 1
ATOM 952 O O . GLN A 1 127 ? 1.476 -15.659 -2.239 1.00 96.50 127 GLN A O 1
ATOM 957 N N . ALA A 1 128 ? 1.275 -13.437 -2.457 1.00 96.69 128 ALA A N 1
ATOM 958 C CA . ALA A 1 128 ? 2.697 -13.150 -2.503 1.00 96.69 128 ALA A CA 1
ATOM 959 C C . ALA A 1 128 ? 3.271 -12.900 -1.093 1.00 96.69 128 ALA A C 1
ATOM 961 O O . ALA A 1 128 ? 2.689 -12.142 -0.310 1.00 96.69 128 ALA A O 1
ATOM 962 N N . PRO A 1 129 ? 4.452 -13.457 -0.759 1.00 95.19 129 PRO A N 1
ATOM 963 C CA . PRO A 1 129 ? 5.197 -13.098 0.445 1.00 95.19 129 PRO A CA 1
ATOM 964 C C . PRO A 1 129 ? 5.369 -11.581 0.587 1.00 95.19 129 PRO A C 1
ATOM 966 O O . PRO A 1 129 ? 6.078 -10.942 -0.194 1.00 95.19 129 PRO A O 1
ATOM 969 N N . LEU A 1 130 ? 4.673 -11.010 1.576 1.00 94.12 130 LEU A N 1
ATOM 970 C CA . LEU A 1 130 ? 4.575 -9.568 1.824 1.00 94.12 130 LEU A CA 1
ATOM 971 C C . LEU A 1 130 ? 4.286 -8.749 0.546 1.00 94.12 130 LEU A C 1
ATOM 973 O O . LEU A 1 130 ? 4.796 -7.649 0.377 1.00 94.12 130 LEU A O 1
ATOM 977 N N . GLY A 1 131 ? 3.482 -9.280 -0.375 1.00 95.06 131 GLY A N 1
ATOM 978 C CA . GLY A 1 131 ? 3.041 -8.558 -1.567 1.00 95.06 131 GLY A CA 1
ATOM 979 C C . GLY A 1 131 ? 3.990 -8.505 -2.753 1.00 95.06 131 GLY A C 1
ATOM 980 O O . GLY A 1 131 ? 3.549 -8.017 -3.778 1.00 95.06 131 GLY A O 1
ATOM 981 N N . VAL A 1 132 ? 5.241 -8.965 -2.654 1.00 95.06 132 VAL A N 1
ATOM 982 C CA . VAL A 1 132 ? 6.162 -8.957 -3.810 1.00 95.06 132 VAL A CA 1
ATOM 983 C C . VAL A 1 132 ? 6.211 -10.345 -4.440 1.00 95.06 132 VAL A C 1
ATOM 985 O O . VAL A 1 132 ? 5.719 -10.555 -5.534 1.00 95.06 132 VAL A O 1
ATOM 988 N N . GLY A 1 133 ? 6.735 -11.345 -3.730 1.00 92.44 133 GLY A N 1
ATOM 989 C CA . GLY A 1 133 ? 6.680 -12.743 -4.182 1.00 92.44 133 GLY A CA 1
ATOM 990 C C . GLY A 1 133 ? 7.494 -13.102 -5.430 1.00 92.44 133 GLY A C 1
ATOM 991 O O . GLY A 1 133 ? 7.369 -14.221 -5.917 1.00 92.44 133 GLY A O 1
ATOM 992 N N . PHE A 1 134 ? 8.361 -12.208 -5.902 1.0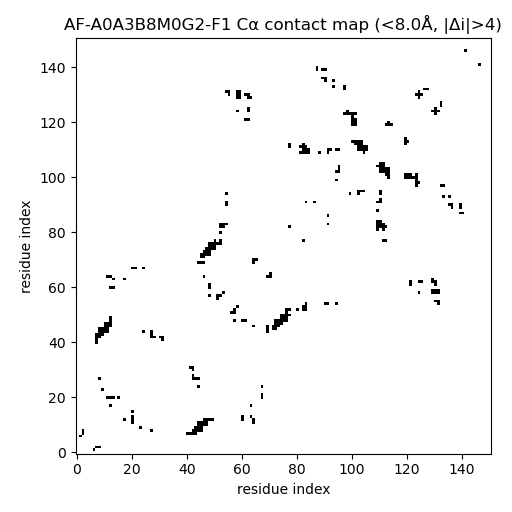0 93.88 134 PHE A N 1
ATOM 993 C CA . PHE A 1 134 ? 9.375 -12.485 -6.917 1.00 93.88 134 PHE A CA 1
ATOM 994 C C . PHE A 1 134 ? 10.680 -11.758 -6.575 1.00 93.88 134 PHE A C 1
ATOM 996 O O . PHE A 1 134 ? 10.688 -10.775 -5.829 1.00 93.88 134 PHE A O 1
ATOM 1003 N N . GLU A 1 135 ? 11.792 -12.251 -7.113 1.00 94.31 135 GLU A N 1
ATOM 1004 C CA . GLU A 1 135 ? 13.083 -11.576 -7.015 1.00 94.31 135 GLU A CA 1
ATOM 1005 C C . GLU A 1 135 ? 13.170 -10.494 -8.094 1.00 94.31 135 GLU A C 1
ATOM 1007 O O . GLU A 1 135 ? 13.051 -10.780 -9.287 1.00 94.31 135 GLU A O 1
ATOM 1012 N N . LEU A 1 136 ? 13.327 -9.239 -7.675 1.00 92.88 136 LEU A N 1
ATOM 1013 C CA . LEU A 1 136 ? 13.523 -8.123 -8.596 1.00 92.88 136 LEU A CA 1
ATOM 1014 C C . LEU A 1 136 ? 14.853 -8.292 -9.328 1.00 92.88 136 LEU A C 1
ATOM 1016 O O . LEU A 1 136 ? 15.872 -8.555 -8.694 1.00 92.88 136 LEU A O 1
ATOM 1020 N N . ASP A 1 137 ? 14.848 -8.091 -10.645 1.00 93.00 137 ASP A N 1
ATOM 1021 C CA . ASP A 1 137 ? 16.073 -8.084 -11.444 1.00 93.00 137 ASP A CA 1
ATOM 1022 C C . ASP A 1 137 ? 16.866 -6.797 -11.170 1.00 93.00 137 ASP A C 1
ATOM 1024 O O . ASP A 1 137 ? 16.759 -5.788 -11.873 1.00 93.00 137 ASP A O 1
ATOM 1028 N N . VAL A 1 138 ? 17.616 -6.811 -10.068 1.00 90.06 138 VAL A N 1
ATOM 1029 C CA . VAL A 1 138 ? 18.370 -5.653 -9.581 1.00 90.06 138 VAL A CA 1
ATOM 1030 C C . VAL A 1 138 ? 19.582 -5.318 -10.450 1.00 90.06 138 VAL A C 1
ATOM 1032 O O . VAL A 1 138 ? 20.073 -4.194 -10.377 1.00 90.06 138 VAL A O 1
ATOM 1035 N N . GLU A 1 139 ? 20.039 -6.238 -11.304 1.00 91.69 139 GLU A N 1
ATOM 1036 C CA . GLU A 1 139 ? 21.174 -5.999 -12.210 1.00 91.69 139 GLU A CA 1
ATOM 1037 C C . GLU A 1 139 ? 20.830 -4.993 -13.322 1.00 91.69 139 GLU A C 1
ATOM 1039 O O . GLU A 1 139 ? 21.723 -4.449 -13.966 1.00 91.69 139 GLU A O 1
ATOM 1044 N N . GLN A 1 140 ? 19.544 -4.688 -13.523 1.00 91.12 140 GLN A N 1
ATOM 1045 C CA . GLN A 1 140 ? 19.085 -3.642 -14.446 1.00 91.12 140 GLN A CA 1
ATOM 1046 C C . GLN A 1 140 ? 19.336 -2.224 -13.915 1.00 91.12 140 GLN A C 1
ATOM 1048 O O . GLN A 1 140 ? 19.237 -1.251 -14.665 1.00 91.12 140 GLN A O 1
ATOM 1053 N N . PHE A 1 141 ? 19.603 -2.077 -12.615 1.00 90.69 141 PHE A N 1
ATOM 1054 C CA . PHE A 1 141 ? 19.878 -0.781 -12.009 1.00 90.69 141 PHE A CA 1
ATOM 1055 C C . PHE A 1 141 ? 21.361 -0.436 -12.108 1.00 90.69 141 PHE A C 1
ATOM 1057 O O . PHE A 1 141 ? 22.239 -1.292 -12.004 1.00 90.69 141 PHE A O 1
ATOM 1064 N N . VAL A 1 142 ? 21.646 0.861 -12.221 1.00 88.81 142 VAL A N 1
ATOM 1065 C CA . VAL A 1 142 ? 23.009 1.374 -12.063 1.00 88.81 142 VAL A CA 1
ATOM 1066 C C . VAL A 1 142 ? 23.493 1.035 -10.657 1.00 88.81 142 VAL A C 1
ATOM 1068 O O . VAL A 1 142 ? 22.840 1.364 -9.662 1.00 88.81 142 VAL A O 1
ATOM 1071 N N . ARG A 1 143 ? 24.655 0.386 -10.570 1.00 88.38 143 ARG A N 1
ATOM 1072 C CA . ARG A 1 143 ? 25.271 0.031 -9.289 1.00 88.38 143 ARG A CA 1
ATOM 1073 C C . ARG A 1 143 ? 25.524 1.288 -8.472 1.00 88.38 143 ARG A C 1
ATOM 1075 O O . ARG A 1 143 ? 25.996 2.290 -8.998 1.00 88.38 143 ARG A O 1
ATOM 1082 N N . SER A 1 144 ? 25.2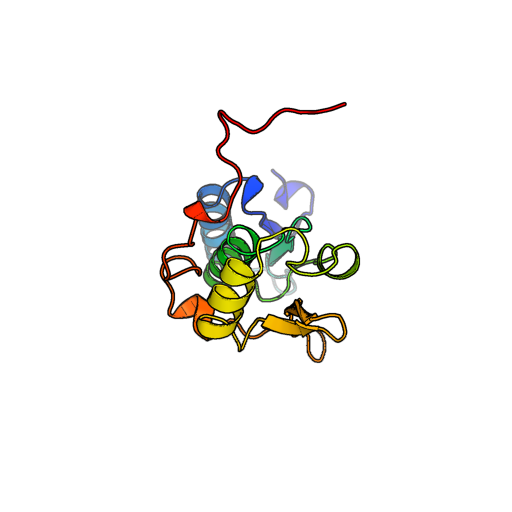97 1.226 -7.164 1.00 88.44 144 SER A N 1
ATOM 1083 C CA . SER A 1 144 ? 25.495 2.382 -6.277 1.00 88.44 144 SER A CA 1
ATOM 1084 C C . SER A 1 144 ? 26.928 2.932 -6.302 1.00 88.44 144 SER A C 1
ATOM 1086 O O . SER A 1 144 ? 27.124 4.123 -6.102 1.00 88.44 144 SER A O 1
ATOM 1088 N N . THR A 1 145 ? 27.927 2.092 -6.594 1.00 89.38 145 THR A N 1
ATOM 1089 C CA . THR A 1 145 ? 29.336 2.490 -6.767 1.0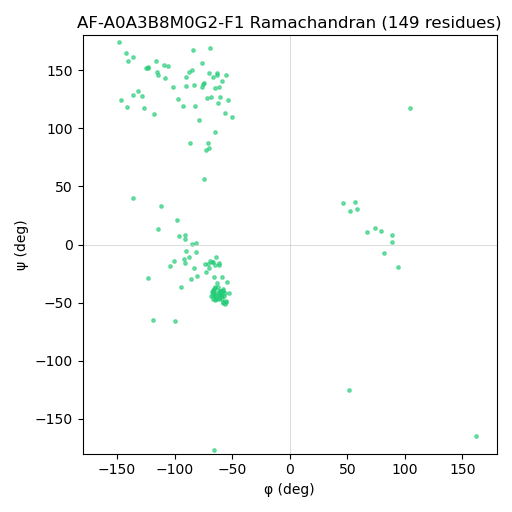0 89.38 145 THR A CA 1
ATOM 1090 C C . THR A 1 145 ? 29.610 3.244 -8.068 1.00 89.38 145 THR A C 1
ATOM 1092 O O . THR A 1 145 ? 30.603 3.959 -8.169 1.00 89.38 145 THR A O 1
ATOM 1095 N N . GLU A 1 146 ? 28.760 3.051 -9.073 1.00 87.56 146 GLU A N 1
ATOM 1096 C CA . GLU A 1 146 ? 28.828 3.695 -10.389 1.00 87.56 146 GLU A CA 1
ATOM 1097 C C . GLU A 1 146 ? 27.843 4.862 -10.497 1.00 87.56 146 GLU A C 1
ATOM 1099 O O . GLU A 1 146 ? 27.968 5.691 -11.397 1.00 87.56 146 GLU A O 1
ATOM 1104 N N . TRP A 1 147 ? 26.893 4.952 -9.560 1.00 83.81 147 TRP A N 1
ATOM 1105 C CA . TRP A 1 147 ? 25.960 6.058 -9.442 1.00 83.81 147 TRP A CA 1
ATOM 1106 C C . TRP A 1 147 ? 26.732 7.334 -9.103 1.00 83.81 147 TRP A C 1
ATOM 1108 O O . TRP A 1 147 ? 27.092 7.602 -7.955 1.00 83.81 147 TRP A O 1
ATOM 1118 N N . ARG A 1 148 ? 27.030 8.114 -10.138 1.00 76.62 148 ARG A N 1
ATOM 1119 C CA . ARG A 1 148 ? 27.578 9.458 -10.015 1.00 76.62 148 ARG A CA 1
ATOM 1120 C C . ARG A 1 148 ? 26.425 10.436 -10.131 1.00 76.62 148 ARG A C 1
ATOM 1122 O O . ARG A 1 148 ? 25.682 10.409 -11.108 1.00 76.62 148 ARG A O 1
ATOM 1129 N N . SER A 1 149 ? 26.280 11.303 -9.135 1.00 63.72 149 SER A N 1
ATOM 1130 C CA . SER A 1 149 ? 25.495 12.517 -9.309 1.00 63.72 149 SER A CA 1
ATOM 1131 C C . SER A 1 149 ? 26.296 13.437 -10.226 1.00 63.72 149 SER A C 1
ATOM 1133 O O . SER A 1 149 ? 27.102 14.235 -9.746 1.00 63.72 149 SER A O 1
ATOM 1135 N N . ASP A 1 150 ? 26.133 13.289 -11.536 1.00 59.16 150 ASP A N 1
ATOM 1136 C CA . ASP A 1 150 ? 26.494 14.358 -12.461 1.00 59.16 150 ASP A CA 1
ATOM 1137 C C . ASP A 1 150 ? 25.467 15.481 -12.241 1.00 59.16 150 ASP A C 1
ATOM 1139 O O . ASP A 1 150 ? 24.424 15.532 -12.890 1.00 59.16 150 ASP A O 1
ATOM 1143 N N . ASN A 1 151 ? 25.729 16.305 -11.222 1.00 49.31 151 ASN A N 1
ATOM 1144 C CA . ASN A 1 151 ? 25.078 17.594 -10.996 1.00 49.31 151 ASN A CA 1
ATOM 1145 C C . ASN A 1 151 ? 25.977 18.700 -11.539 1.00 49.31 151 ASN A C 1
ATOM 1147 O O . ASN A 1 151 ? 27.162 18.729 -11.132 1.00 49.31 151 ASN A O 1
#

Solvent-accessible surface area (backbone atoms only — not comparable to full-atom values): 9069 Å² total; per-residue (Å²): 111,60,59,85,72,72,45,58,59,52,75,35,40,61,94,76,34,59,67,56,40,53,54,50,42,54,50,39,58,52,57,64,69,46,94,70,62,92,86,66,78,72,53,45,61,45,32,46,53,84,47,48,50,69,87,50,62,33,37,35,44,54,42,52,38,48,74,64,67,30,88,58,59,54,75,59,27,78,81,77,44,72,52,44,61,92,50,53,67,68,54,39,49,52,46,42,74,65,29,52,67,34,26,39,71,40,98,87,66,36,34,27,75,43,71,56,96,92,39,68,51,56,71,50,33,76,74,20,67,71,23,56,66,70,84,75,71,63,84,72,50,79,50,78,92,69,61,68,84,89,120

Nearest PDB structures (foldseek):
  6c8q-assembly2_G  TM=5.287E-01  e=1.044E+00  Enterococcus faecalis V583
  6c8q-assembly4_H  TM=5.401E-01  e=2.964E+00  Enterococcus faecalis V583
  6c8q-assembly1_A  TM=4.977E-01  e=2.437E+00  Enterococcus faecalis V583
  6c8q-assembly4_E  TM=5.630E-01  e=5.331E+00  Enterococcus faecalis V583
  3q4g-assembly1_A  TM=5.011E-01  e=4.383E+00  Vibrio cholerae O1 biovar El Tor str. N16961

Mean predicted aligned error: 4.77 Å